Protein AF-A0AA50U6T3-F1 (afdb_monomer_lite)

Structure (mmCIF, N/CA/C/O backbone):
data_AF-A0AA50U6T3-F1
#
_entry.id   AF-A0AA50U6T3-F1
#
loop_
_atom_site.group_PDB
_atom_site.id
_atom_site.type_symbol
_atom_site.label_atom_id
_atom_site.label_alt_id
_atom_site.label_comp_id
_atom_site.label_asym_id
_atom_site.label_entity_id
_atom_site.label_seq_id
_atom_site.pdbx_PDB_ins_code
_atom_site.Cartn_x
_atom_site.Cartn_y
_atom_site.Cartn_z
_atom_site.occupancy
_atom_site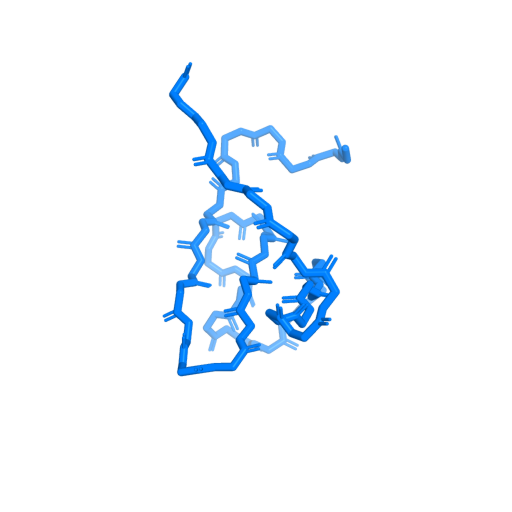.B_iso_or_equiv
_atom_site.auth_seq_id
_atom_site.auth_comp_id
_atom_site.auth_asym_id
_atom_site.auth_atom_id
_atom_site.pdbx_PDB_model_num
ATOM 1 N N . THR A 1 1 ? 5.342 13.382 1.923 1.00 73.25 1 THR A N 1
ATOM 2 C CA . THR A 1 1 ? 3.986 13.690 2.441 1.00 73.25 1 THR A CA 1
ATOM 3 C C . THR A 1 1 ? 4.101 14.146 3.883 1.00 73.25 1 THR A C 1
ATOM 5 O O . THR A 1 1 ? 5.208 14.169 4.398 1.00 73.25 1 THR A O 1
ATOM 8 N N . GLN A 1 2 ? 2.997 14.490 4.549 1.00 81.56 2 GLN A N 1
ATOM 9 C CA . GLN A 1 2 ? 2.977 14.754 5.998 1.00 81.56 2 GLN A CA 1
ATOM 10 C C . GLN A 1 2 ? 2.707 13.479 6.833 1.00 81.56 2 GLN A C 1
ATOM 12 O O . GLN A 1 2 ? 2.333 13.575 7.997 1.00 81.56 2 GLN A O 1
ATOM 17 N N . PHE A 1 3 ? 2.858 12.282 6.248 1.00 86.19 3 PHE A N 1
ATOM 18 C CA . PHE A 1 3 ? 2.651 10.988 6.918 1.00 86.19 3 PHE A CA 1
ATOM 19 C C . PHE A 1 3 ? 3.932 10.505 7.614 1.00 86.19 3 PHE A C 1
ATOM 21 O O . PHE A 1 3 ? 4.396 9.392 7.376 1.00 86.19 3 PHE A O 1
ATOM 28 N N . VAL A 1 4 ? 4.535 11.378 8.424 1.00 85.75 4 VAL A N 1
ATOM 29 C CA . VAL A 1 4 ? 5.645 10.999 9.313 1.00 85.75 4 VAL A CA 1
ATOM 30 C C . VAL A 1 4 ? 5.127 9.937 10.285 1.00 85.75 4 VAL A C 1
ATOM 32 O O . VAL A 1 4 ? 3.990 10.049 10.744 1.00 85.75 4 VAL A O 1
ATOM 35 N N . ASP A 1 5 ? 5.914 8.881 10.507 1.00 90.94 5 ASP A N 1
ATOM 36 C CA . ASP A 1 5 ? 5.514 7.677 11.255 1.00 90.94 5 ASP A CA 1
ATOM 37 C C . ASP A 1 5 ? 4.243 6.999 10.708 1.00 90.94 5 ASP A C 1
ATOM 39 O O . ASP A 1 5 ? 3.514 6.325 11.431 1.00 90.94 5 ASP A O 1
ATOM 43 N N . GLY A 1 6 ? 3.956 7.211 9.419 1.00 93.81 6 GLY A N 1
ATOM 44 C CA . GLY A 1 6 ? 2.805 6.652 8.723 1.00 93.81 6 GLY A CA 1
ATOM 45 C C . GLY A 1 6 ? 2.842 5.132 8.591 1.00 93.81 6 GLY A C 1
ATOM 46 O O . GLY A 1 6 ? 3.891 4.498 8.678 1.00 93.81 6 GLY A O 1
ATOM 47 N N . GLU A 1 7 ? 1.681 4.549 8.314 1.00 95.44 7 GLU A N 1
ATOM 48 C CA . GLU A 1 7 ? 1.553 3.123 8.025 1.00 95.44 7 GLU A CA 1
ATOM 49 C C . GLU A 1 7 ? 1.608 2.866 6.516 1.00 95.44 7 GLU A C 1
ATOM 51 O O . GLU A 1 7 ? 1.070 3.640 5.714 1.00 95.44 7 GLU A O 1
ATOM 56 N N . VAL A 1 8 ? 2.245 1.758 6.136 1.00 95.88 8 VAL A N 1
ATOM 57 C CA . VAL A 1 8 ? 2.269 1.264 4.758 1.00 95.88 8 VAL A CA 1
ATOM 58 C C . VAL A 1 8 ? 1.506 -0.050 4.700 1.00 95.88 8 VAL A C 1
ATOM 60 O O . VAL A 1 8 ? 1.788 -0.976 5.458 1.00 95.88 8 VAL A O 1
ATOM 63 N N . VAL A 1 9 ? 0.550 -0.142 3.777 1.00 96.94 9 VAL A N 1
ATOM 64 C CA . VAL A 1 9 ? -0.200 -1.370 3.505 1.00 96.94 9 VAL A CA 1
ATOM 65 C C . VAL A 1 9 ? 0.104 -1.831 2.090 1.00 96.94 9 VAL A C 1
ATOM 67 O O . VAL A 1 9 ? -0.124 -1.109 1.116 1.00 96.94 9 VAL A O 1
ATOM 70 N N . LEU A 1 10 ? 0.593 -3.063 1.980 1.00 96.94 10 LEU A N 1
ATOM 71 C CA . LEU A 1 10 ? 0.754 -3.747 0.707 1.00 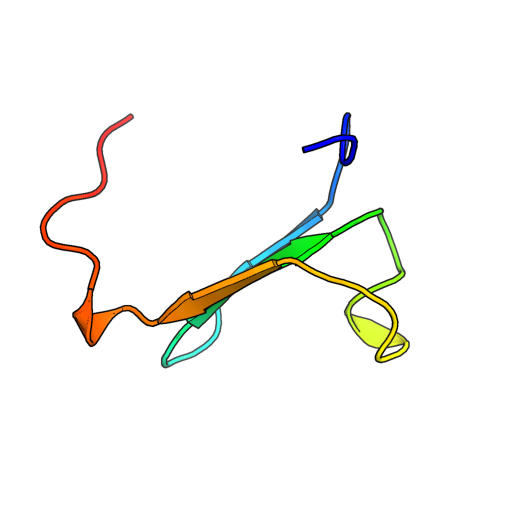96.94 10 LEU A CA 1
ATOM 72 C C . LEU A 1 10 ? -0.525 -4.507 0.378 1.00 96.94 10 LEU A C 1
ATOM 74 O O . LEU A 1 10 ? -1.043 -5.284 1.177 1.00 96.94 10 LEU A O 1
ATOM 78 N N . THR A 1 11 ? -1.024 -4.278 -0.827 1.00 95.94 11 THR A N 1
ATOM 79 C CA . THR A 1 11 ? -2.111 -5.062 -1.415 1.00 95.94 11 THR A CA 1
ATOM 80 C C . THR A 1 11 ? -1.573 -5.843 -2.607 1.00 95.94 11 THR A C 1
ATOM 82 O O . THR A 1 11 ? -0.397 -5.751 -2.942 1.00 95.94 11 THR A O 1
ATOM 85 N N . THR A 1 12 ? -2.432 -6.579 -3.304 1.00 97.12 12 THR A N 1
ATOM 86 C CA . THR A 1 12 ? -2.049 -7.282 -4.536 1.00 97.12 12 THR A CA 1
ATOM 87 C C . THR A 1 12 ? -1.692 -6.350 -5.699 1.00 97.12 12 THR A C 1
ATOM 89 O O . THR A 1 12 ? -0.971 -6.767 -6.596 1.00 97.12 12 THR A O 1
ATOM 92 N N . HIS A 1 13 ? -2.168 -5.098 -5.704 1.00 97.94 13 HIS A N 1
ATOM 93 C CA . HIS A 1 13 ? -2.030 -4.198 -6.863 1.00 97.94 13 HIS A CA 1
ATOM 94 C C . HIS A 1 13 ? -1.422 -2.833 -6.529 1.00 97.94 13 HIS A C 1
ATOM 96 O O . HIS A 1 13 ? -1.060 -2.080 -7.437 1.00 97.94 13 HIS A O 1
ATOM 1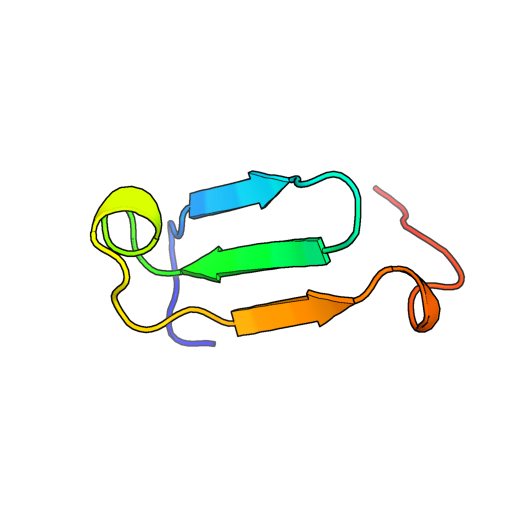02 N N . ARG A 1 14 ? -1.367 -2.470 -5.244 1.00 97.50 14 ARG A N 1
ATOM 103 C CA . ARG A 1 14 ? -1.012 -1.121 -4.799 1.00 97.50 14 ARG A CA 1
ATOM 104 C C . ARG A 1 14 ? -0.216 -1.127 -3.503 1.00 97.50 14 ARG A C 1
ATOM 106 O O . ARG A 1 14 ? -0.489 -1.942 -2.618 1.00 97.50 14 ARG A O 1
ATOM 113 N N . ILE A 1 15 ? 0.649 -0.128 -3.370 1.00 97.12 15 ILE A N 1
ATOM 114 C CA . ILE A 1 15 ? 1.181 0.352 -2.093 1.00 97.12 15 ILE A CA 1
ATOM 115 C C . ILE A 1 15 ? 0.263 1.471 -1.606 1.00 97.12 15 ILE A C 1
ATOM 117 O O . ILE A 1 15 ? 0.019 2.435 -2.338 1.00 97.12 15 ILE A O 1
ATOM 121 N N . LEU A 1 16 ? -0.255 1.347 -0.387 1.00 97.38 16 LEU A N 1
ATOM 122 C CA . LEU A 1 16 ? -0.984 2.413 0.293 1.00 97.38 16 LEU A CA 1
ATOM 123 C C . LEU A 1 16 ? -0.105 3.001 1.396 1.00 97.38 16 LEU A C 1
ATOM 125 O O . LEU A 1 16 ? 0.535 2.246 2.122 1.00 97.38 16 LEU A O 1
ATOM 129 N N . TRP A 1 17 ? -0.087 4.326 1.536 1.00 97.44 17 TRP A N 1
ATOM 130 C CA . TRP A 1 17 ? 0.672 5.015 2.586 1.00 97.44 17 TRP A CA 1
ATOM 131 C C . TRP A 1 17 ? -0.162 6.138 3.199 1.00 97.44 17 TRP A C 1
ATOM 133 O O . TRP A 1 17 ? -0.605 7.041 2.491 1.00 97.44 17 TRP A O 1
ATOM 143 N N 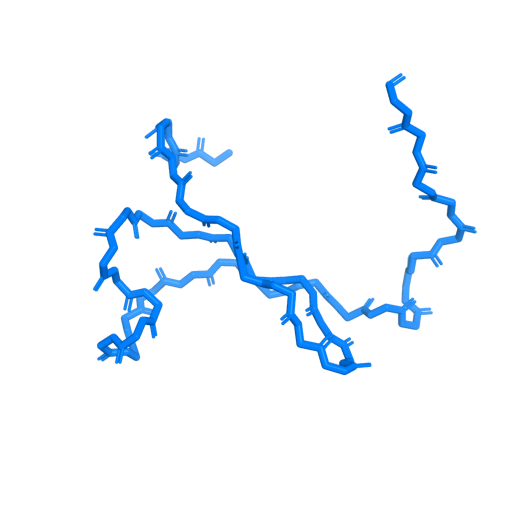. G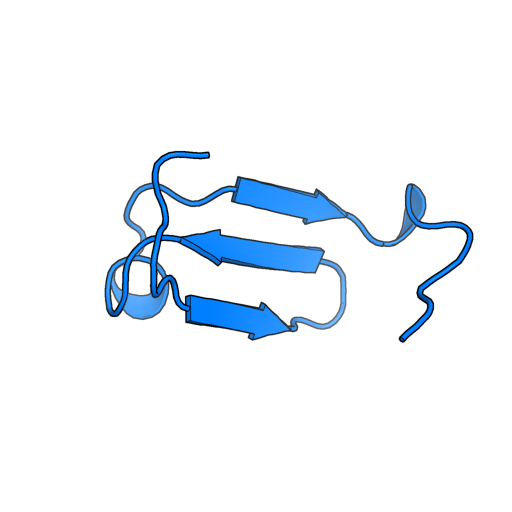LY A 1 18 ? -0.392 6.089 4.507 1.00 96.81 18 GLY A N 1
ATOM 144 C CA . GLY A 1 18 ? -1.256 7.030 5.220 1.00 96.81 18 GLY A CA 1
ATOM 145 C C . GLY A 1 18 ? -0.809 7.256 6.658 1.00 96.81 18 GLY A C 1
ATOM 146 O O . GLY A 1 18 ? 0.214 6.727 7.090 1.00 96.81 18 GLY A O 1
ATOM 147 N N . LYS A 1 19 ? -1.574 8.053 7.412 1.00 95.56 19 LYS A N 1
ATOM 148 C CA . LYS A 1 19 ? -1.379 8.145 8.867 1.00 95.56 19 LYS A CA 1
ATOM 149 C C . LYS A 1 19 ? -1.765 6.813 9.532 1.00 95.56 19 LYS A C 1
ATOM 151 O O . LYS A 1 19 ? -2.642 6.126 9.009 1.00 95.56 19 LYS A O 1
ATOM 156 N N . PRO A 1 20 ? -1.172 6.456 10.682 1.00 95.62 20 PRO A N 1
ATOM 157 C CA . PRO A 1 20 ? -1.493 5.204 11.364 1.00 95.62 20 PRO A CA 1
ATOM 158 C C . PRO A 1 20 ? -2.981 5.091 11.709 1.00 95.62 20 PRO A C 1
ATOM 160 O O . PRO A 1 20 ? -3.555 5.981 12.338 1.00 95.62 20 PRO A O 1
ATOM 163 N N . GLY A 1 21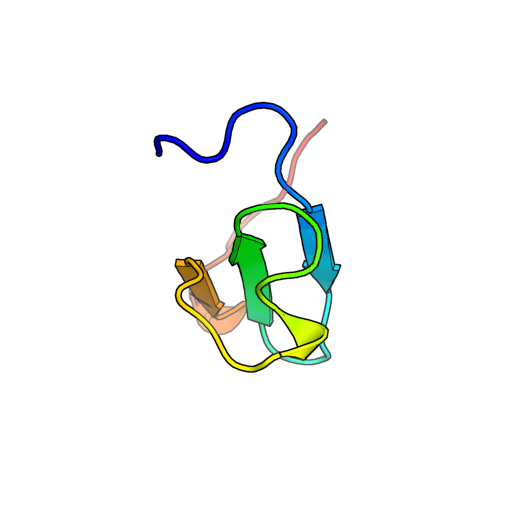 ? -3.604 3.983 11.313 1.00 94.44 21 GLY A N 1
ATOM 164 C CA . GLY A 1 21 ? -5.016 3.695 11.540 1.00 94.44 21 GLY A CA 1
ATOM 165 C C . GLY A 1 21 ? -6.002 4.404 10.605 1.00 94.44 21 GLY A C 1
ATOM 166 O O . GLY A 1 21 ? -7.205 4.174 10.756 1.00 94.44 21 GLY A O 1
ATOM 167 N N . ASP A 1 22 ? -5.546 5.229 9.658 1.00 95.25 22 ASP A N 1
ATOM 168 C CA . ASP A 1 22 ? -6.416 5.908 8.688 1.00 95.25 22 ASP A CA 1
ATOM 169 C C . ASP A 1 22 ? -6.790 4.983 7.517 1.00 95.25 22 ASP A C 1
ATOM 171 O O . ASP A 1 22 ? -7.952 4.965 7.101 1.00 95.25 22 ASP A O 1
ATOM 175 N N . ILE A 1 23 ? -5.857 4.158 7.021 1.00 95.50 23 ILE A N 1
ATOM 176 C CA . ILE A 1 23 ? -6.099 3.238 5.897 1.00 95.50 23 ILE A CA 1
ATOM 177 C C . ILE A 1 23 ? -7.209 2.220 6.213 1.00 95.50 23 ILE A C 1
ATOM 179 O O . ILE A 1 23 ? -8.152 2.125 5.421 1.00 95.50 23 ILE A O 1
ATOM 183 N N . PRO A 1 24 ? -7.197 1.492 7.352 1.00 94.69 24 PRO A N 1
ATOM 184 C CA . PRO A 1 24 ? -8.266 0.540 7.665 1.00 94.69 24 PRO A CA 1
ATOM 185 C C . PRO A 1 24 ? -9.627 1.211 7.907 1.00 94.69 24 PRO A C 1
ATOM 187 O O . PRO A 1 24 ? -10.654 0.542 7.828 1.00 94.69 24 PRO A O 1
ATOM 190 N N . LYS A 1 25 ? -9.661 2.525 8.172 1.00 96.62 25 LYS A N 1
ATOM 191 C CA . LYS A 1 25 ? -10.896 3.315 8.317 1.00 96.62 25 LYS A CA 1
ATOM 192 C C . LYS A 1 25 ? -11.388 3.919 6.997 1.00 96.62 25 LYS A C 1
ATOM 194 O O . LYS A 1 25 ? -12.399 4.616 6.999 1.00 96.62 25 LYS A O 1
ATOM 199 N N . GLY A 1 26 ? -10.688 3.682 5.885 1.00 95.38 26 GLY A N 1
ATOM 200 C CA . GLY A 1 26 ? -11.020 4.270 4.585 1.00 95.38 26 GLY A CA 1
ATOM 201 C C . GLY A 1 26 ? -10.791 5.784 4.520 1.00 95.38 26 GLY A C 1
ATOM 202 O O . GLY A 1 26 ? -11.434 6.463 3.721 1.00 95.38 26 GLY A O 1
ATOM 203 N N . LEU A 1 27 ? -9.913 6.322 5.371 1.00 95.81 27 LEU A N 1
ATOM 204 C CA . LEU A 1 27 ? -9.532 7.732 5.364 1.00 95.81 27 LEU A CA 1
ATOM 205 C C . LEU A 1 27 ? -8.414 7.998 4.342 1.00 95.81 27 LEU A C 1
ATOM 207 O O . LEU A 1 27 ? -7.955 7.112 3.617 1.00 95.81 27 LEU A O 1
ATOM 211 N N . THR A 1 28 ? -8.000 9.261 4.247 1.00 94.56 28 THR A N 1
ATOM 212 C CA . THR A 1 28 ? -7.041 9.731 3.245 1.00 94.56 28 THR A CA 1
ATOM 213 C C . THR A 1 28 ? -5.707 8.987 3.323 1.00 94.56 28 THR A C 1
ATOM 215 O O . THR A 1 28 ? -5.020 9.007 4.342 1.00 94.56 28 THR A O 1
ATOM 218 N N . CYS A 1 29 ? -5.288 8.420 2.194 1.00 95.94 29 CYS A N 1
ATOM 219 C CA . CYS A 1 29 ? -3.966 7.835 2.001 1.00 95.94 29 CYS A CA 1
ATOM 220 C C . CYS A 1 29 ? -3.444 8.135 0.589 1.00 95.94 29 CYS A C 1
ATOM 222 O O . CYS A 1 29 ? -4.205 8.481 -0.318 1.00 95.94 29 CYS A O 1
ATOM 224 N N . LEU A 1 30 ? -2.135 8.001 0.393 1.00 96.31 30 LEU A N 1
ATOM 225 C CA . LEU A 1 30 ? -1.551 7.854 -0.932 1.00 96.31 30 LEU A CA 1
ATOM 226 C C . LEU A 1 30 ? -1.777 6.435 -1.447 1.00 96.31 30 LEU A C 1
ATOM 228 O O . LEU A 1 30 ? -1.705 5.474 -0.684 1.00 96.31 30 LEU A O 1
ATOM 232 N N . SER A 1 31 ? -1.979 6.313 -2.757 1.00 96.88 31 SER A N 1
ATOM 233 C CA . SER A 1 31 ? -2.153 5.036 -3.443 1.00 96.88 31 SER A CA 1
ATOM 234 C C . SER A 1 31 ? -1.257 4.989 -4.678 1.00 96.88 31 SER A C 1
ATOM 236 O O . SER A 1 31 ? -1.463 5.751 -5.621 1.00 96.88 31 SER A O 1
ATOM 238 N N . LEU A 1 32 ? -0.259 4.105 -4.668 1.00 97.00 32 LEU A N 1
ATOM 239 C CA . LEU A 1 32 ? 0.653 3.876 -5.787 1.00 97.00 32 LEU A CA 1
ATOM 240 C C . LEU A 1 32 ? 0.360 2.513 -6.412 1.00 97.00 32 LEU A C 1
ATOM 242 O O . LEU A 1 32 ? 0.465 1.490 -5.742 1.00 97.00 32 LEU A O 1
ATOM 246 N N . HIS A 1 33 ? -0.010 2.492 -7.690 1.00 98.00 33 HIS A N 1
ATOM 247 C CA . HIS A 1 33 ? -0.270 1.249 -8.415 1.00 98.00 33 HIS A CA 1
ATOM 248 C C . HIS A 1 33 ? 1.036 0.595 -8.875 1.00 98.00 33 HIS A C 1
ATOM 250 O O . HIS A 1 33 ? 1.891 1.272 -9.444 1.00 98.00 33 HIS A O 1
ATOM 256 N N . PHE A 1 34 ? 1.170 -0.722 -8.708 1.00 96.75 34 PHE A N 1
ATOM 257 C CA . PHE A 1 34 ? 2.401 -1.437 -9.068 1.00 96.75 34 PHE A CA 1
ATOM 258 C C . PHE A 1 34 ? 2.721 -1.414 -10.559 1.00 96.75 34 PHE A C 1
ATOM 260 O O . PHE A 1 34 ? 3.883 -1.507 -10.926 1.00 96.75 34 PHE A O 1
ATOM 267 N N . CYS A 1 35 ? 1.729 -1.210 -11.430 1.00 97.06 35 CYS A N 1
ATOM 268 C CA . CYS A 1 35 ? 1.990 -1.061 -12.867 1.00 97.06 35 CYS A CA 1
ATOM 269 C C . CYS A 1 35 ? 2.869 0.156 -13.209 1.00 97.06 35 CYS A C 1
ATOM 271 O O . CYS A 1 35 ? 3.370 0.242 -14.324 1.00 97.06 35 CYS A O 1
ATOM 273 N N . TYR A 1 36 ? 3.037 1.094 -12.273 1.00 97.06 36 TYR A N 1
ATOM 274 C CA . TYR A 1 36 ? 3.919 2.251 -12.417 1.00 97.06 36 TYR A CA 1
ATOM 275 C C . TYR A 1 36 ? 5.248 2.096 -11.666 1.00 97.06 36 TYR A C 1
ATOM 277 O O . TYR A 1 36 ? 6.071 3.006 -11.698 1.00 97.06 36 TYR A O 1
ATOM 285 N N . VAL A 1 37 ? 5.467 0.970 -10.983 1.00 95.00 37 VAL A N 1
ATOM 286 C CA . VAL A 1 37 ? 6.679 0.710 -10.204 1.00 95.00 37 VAL A CA 1
ATOM 287 C C . VAL A 1 37 ? 7.604 -0.183 -11.020 1.00 95.00 37 VAL A C 1
ATOM 289 O O . VAL A 1 37 ? 7.312 -1.352 -11.245 1.00 95.00 37 VAL A O 1
ATOM 292 N N . PHE A 1 38 ? 8.721 0.383 -11.475 1.00 96.12 38 PHE A N 1
ATOM 293 C CA . PHE A 1 38 ? 9.739 -0.356 -12.227 1.00 96.12 38 PHE A CA 1
ATOM 294 C C . PHE A 1 38 ? 10.729 -1.095 -11.313 1.00 96.12 38 PHE A C 1
ATOM 296 O O . PHE A 1 38 ? 11.132 -2.211 -11.624 1.00 96.12 38 PHE A O 1
ATOM 303 N N . CYS A 1 39 ? 11.110 -0.486 -10.189 1.00 95.38 39 CYS A N 1
ATOM 304 C CA . CYS A 1 39 ? 12.047 -1.048 -9.220 1.00 95.38 39 CYS A CA 1
ATOM 305 C C . CYS A 1 39 ? 11.677 -0.583 -7.803 1.00 95.38 39 CYS A C 1
ATOM 307 O O . CYS A 1 39 ? 11.106 0.498 -7.636 1.00 95.38 39 CYS A O 1
ATOM 309 N N . ILE A 1 40 ? 12.002 -1.403 -6.803 1.00 90.69 40 ILE A N 1
ATOM 310 C CA . ILE A 1 40 ? 12.001 -1.059 -5.378 1.00 90.69 40 ILE A CA 1
ATOM 311 C C . ILE A 1 40 ? 13.365 -1.495 -4.838 1.00 90.69 40 ILE A C 1
ATOM 313 O O . ILE A 1 40 ? 13.767 -2.634 -5.065 1.00 90.69 40 ILE A O 1
ATOM 317 N N . GLU A 1 41 ? 14.056 -0.599 -4.142 1.00 93.88 41 GLU A N 1
ATOM 318 C CA . GLU A 1 41 ? 15.392 -0.816 -3.570 1.00 93.88 41 GLU A CA 1
ATOM 319 C C . GLU A 1 41 ? 15.367 -0.491 -2.066 1.00 93.88 41 GLU A C 1
ATOM 321 O O . GLU A 1 41 ? 14.446 0.199 -1.612 1.00 93.88 41 GLU A O 1
ATOM 326 N N . GLU A 1 42 ? 16.332 -1.031 -1.309 1.00 80.88 42 GLU A N 1
ATOM 327 C CA . GLU A 1 42 ? 16.533 -0.766 0.131 1.00 80.88 42 GLU A CA 1
ATOM 328 C C . GLU A 1 42 ? 17.320 0.530 0.371 1.00 80.88 42 GLU A C 1
ATOM 330 O O . GLU A 1 42 ? 18.352 0.732 -0.312 1.00 80.88 42 GLU A O 1
#

Organism: NCBI:txid2847415

pLDDT: mean 94.15, std 5.14, range [73.25, 98.0]

Radius of gyration: 10.71 Å; chains: 1; bounding box: 28×22×24 Å

Secondary structure (DSSP, 8-state):
---TT-EEEE-SSEEEEESTTTGGGT--EEEEEGGG------

InterPro domains:
  IPR021648 Vacuolar protein sorting protein 36, GLUE domain [PF11605] (2-38)

Sequence (42 aa):
TQFVDGEVVLTTHRILWGKPGDIPKGLTCLSLHFCYVFCIEE

Foldseek 3Di:
DPQVVWDWDDDPFWIWTDHPPQVVVVHDIDIDGCVPPPDDDD